Protein AF-A0A814H9D4-F1 (afdb_monomer_lite)

Radius of gyration: 17.46 Å; chains: 1; bounding box: 47×49×52 Å

Secondary structure (DSSP, 8-state):
------PPPPPP--HHHHHHHHHHHHHHHHHTS---------EE--S--SSTTTHHHH--EEEETTT--EEEEEEEETTBSSPP-TTPEEEEPP-SS-BTBEEEEEEEE-SSEEEEE-SSS--SPPSSSSSEEEEEEEETTEEEEE-SS-EEEEEEES-TTSSSPPPHHHHHHHHHHHHS--

Organism: NCBI:txid433720

Sequence (182 aa):
MSNKLLTPKQEPMGAAAIHDMMRAAQKHIKDRQQELNFTAPVTSAQQHVKSANDMWHELYYVKRVVDGKYFTLKTYPNGSPAKPKNGSFIIYEKSSKLPFGHVAVIVDVASSYVRVAEQNYYYDYWHNNYAREIRLKYTNDRYYIDDRFGIYGWMEVQDDNQLKPLDEAMINIISDRNGASG

InterPro domains:
  IPR007921 CHAP domain [PF05257] (75-120)
  IPR007921 CHAP domain [PS50911] (23-146)
  IPR038765 Papain-like cysteine peptidase superfamily [SSF54001] (46-162)
  IPR051705 Glutathionylspermidine Synthetase/Amidase [PTHR30094] (48-160)

pLDDT: mean 72.04, std 21.47, range [28.16, 98.62]

Foldseek 3Di:
DDPDPPDPDQDADDQVQLQVQQQLLLVLVVVVVDDDPFDAFRFRAPPDDPFLQCCVPPPQWTAGPLQRDIFGKDFAFFFGLDDDDQQKKWWFDDDPRRNRTAIWGFNDDDPFWTFTRGPRPDPDDDPDSGDDIFTWDQDPSTIHGDDPGGIRGIMDGPPPVRSDTDDPVVSVVSVVVVVVPD

Structure (mmCIF, N/CA/C/O backbone):
data_AF-A0A814H9D4-F1
#
_entry.id   AF-A0A814H9D4-F1
#
loop_
_atom_site.group_PDB
_atom_site.id
_atom_site.type_symbol
_atom_site.label_atom_id
_atom_site.label_alt_id
_atom_site.label_comp_id
_atom_site.label_asym_id
_atom_site.label_entity_id
_atom_site.label_seq_id
_atom_site.pdbx_PDB_ins_code
_atom_site.Cartn_x
_atom_site.Cartn_y
_atom_site.Cartn_z
_atom_site.occupancy
_atom_site.B_iso_or_equiv
_atom_site.auth_seq_id
_atom_site.auth_comp_id
_atom_site.auth_asym_id
_atom_site.auth_atom_id
_atom_site.pdbx_PDB_model_num
ATOM 1 N N . MET A 1 1 ? -8.412 31.349 -25.364 1.00 35.94 1 MET A N 1
ATOM 2 C CA . MET A 1 1 ? -8.941 31.341 -23.984 1.00 35.94 1 MET A CA 1
ATOM 3 C C . MET A 1 1 ? -8.586 29.994 -23.370 1.00 35.94 1 MET A C 1
ATOM 5 O O . MET A 1 1 ? -9.200 29.002 -23.730 1.00 35.94 1 MET A O 1
ATOM 9 N N . SER A 1 2 ? -7.525 29.926 -22.561 1.00 36.25 2 SER A N 1
ATOM 10 C CA . SER A 1 2 ? -7.103 28.670 -21.923 1.00 36.25 2 SER A CA 1
ATOM 11 C C . SER A 1 2 ? -7.858 28.474 -20.616 1.00 36.25 2 SER A C 1
ATOM 13 O O . SER A 1 2 ? -7.649 29.233 -19.670 1.00 36.25 2 SER A O 1
ATOM 15 N N . ASN A 1 3 ? -8.691 27.436 -20.550 1.00 32.69 3 ASN A N 1
ATOM 16 C CA . ASN A 1 3 ? -9.209 26.924 -19.286 1.00 32.69 3 ASN A CA 1
ATOM 17 C C . ASN A 1 3 ? -8.038 26.350 -18.479 1.00 32.69 3 ASN A C 1
ATOM 19 O O . ASN A 1 3 ? -7.536 25.265 -18.771 1.00 32.69 3 ASN A O 1
ATOM 23 N N . LYS A 1 4 ? -7.589 27.086 -17.458 1.00 37.75 4 LYS A N 1
ATOM 24 C CA . LYS A 1 4 ? -6.793 26.509 -16.372 1.00 37.75 4 LYS A CA 1
ATOM 25 C C . LYS A 1 4 ? -7.702 25.538 -15.620 1.00 37.75 4 LYS A C 1
ATOM 27 O O . LYS A 1 4 ? -8.554 25.970 -14.851 1.00 37.75 4 LYS A O 1
ATOM 32 N N . LEU A 1 5 ? -7.515 24.238 -15.842 1.00 35.12 5 LEU A N 1
ATOM 33 C CA . LEU A 1 5 ? -7.973 23.206 -14.916 1.00 35.12 5 LEU A CA 1
ATOM 34 C C . LEU A 1 5 ? -7.321 23.492 -13.558 1.00 35.12 5 LEU A C 1
ATOM 36 O O . LEU A 1 5 ? -6.126 23.268 -13.367 1.00 35.12 5 LEU A O 1
ATOM 40 N N . LEU A 1 6 ? -8.097 24.064 -12.639 1.00 34.91 6 LEU A N 1
ATOM 41 C CA . LEU A 1 6 ? -7.745 24.136 -11.229 1.00 34.91 6 LEU A CA 1
ATOM 42 C C . LEU A 1 6 ? -7.644 22.692 -10.738 1.00 34.91 6 LEU A C 1
ATOM 44 O O . LEU A 1 6 ? -8.647 21.989 -10.657 1.00 34.91 6 LEU A O 1
ATOM 48 N N . THR A 1 7 ? -6.429 22.228 -10.458 1.00 41.03 7 THR A N 1
ATOM 49 C CA . THR A 1 7 ? -6.233 20.958 -9.758 1.00 41.03 7 THR A CA 1
ATOM 50 C C . THR A 1 7 ? -6.904 21.076 -8.388 1.00 41.03 7 THR A C 1
ATOM 52 O O . THR A 1 7 ? -6.564 22.020 -7.662 1.00 41.03 7 THR A O 1
ATOM 55 N N . PRO A 1 8 ? -7.839 20.182 -8.014 1.00 42.72 8 PRO A N 1
ATOM 56 C CA . PRO A 1 8 ? -8.423 20.198 -6.679 1.00 42.72 8 PRO A CA 1
ATOM 57 C C . PRO A 1 8 ? -7.304 20.130 -5.637 1.00 42.72 8 PRO A C 1
ATOM 59 O O . PRO A 1 8 ? -6.364 19.345 -5.786 1.00 42.72 8 PRO A O 1
ATOM 62 N N . LYS A 1 9 ? -7.368 20.973 -4.601 1.00 45.34 9 LYS A N 1
ATOM 63 C CA . LYS A 1 9 ? -6.473 20.833 -3.448 1.00 45.34 9 LYS A CA 1
ATOM 64 C C . LYS A 1 9 ? -6.772 19.476 -2.811 1.00 45.34 9 LYS A C 1
ATOM 66 O O . LYS A 1 9 ? -7.898 19.252 -2.386 1.00 45.34 9 LYS A O 1
ATOM 71 N N . GLN A 1 10 ? -5.783 18.587 -2.762 1.00 47.25 10 GLN A N 1
ATOM 72 C CA . GLN A 1 10 ? -5.905 17.347 -2.000 1.00 47.25 10 GLN A CA 1
ATOM 73 C C . GLN A 1 10 ? -6.065 17.702 -0.523 1.00 47.25 10 GLN A C 1
ATOM 75 O O . GLN A 1 10 ? -5.166 18.302 0.064 1.00 47.25 10 GLN A O 1
ATOM 80 N N . GLU A 1 11 ? -7.207 17.364 0.065 1.00 55.06 11 GLU A N 1
ATOM 81 C CA . GLU A 1 11 ? -7.415 17.464 1.510 1.00 55.06 11 GLU A CA 1
ATOM 82 C C . GLU A 1 11 ? -6.753 16.282 2.238 1.00 55.06 11 GLU A C 1
ATOM 84 O O . GLU A 1 11 ? -6.551 15.223 1.630 1.00 55.06 11 GLU A O 1
ATOM 89 N N . PRO A 1 12 ? -6.383 16.430 3.526 1.00 55.00 12 PRO A N 1
ATOM 90 C CA . PRO A 1 12 ? -5.931 15.302 4.329 1.00 55.00 12 PRO A CA 1
ATOM 91 C C . PRO A 1 12 ? -6.988 14.193 4.340 1.00 55.00 12 PRO A C 1
ATOM 93 O O . PRO A 1 12 ? -8.192 14.446 4.344 1.00 55.00 12 PRO A O 1
ATOM 96 N N . MET A 1 13 ? -6.530 12.943 4.338 1.00 57.06 13 MET A N 1
ATOM 97 C CA . MET A 1 13 ? -7.422 11.792 4.292 1.00 57.06 13 MET A CA 1
ATOM 98 C C . MET A 1 13 ? -8.280 11.728 5.562 1.00 57.06 13 MET A C 1
ATOM 100 O O . MET A 1 13 ? -7.777 11.467 6.653 1.00 57.06 13 MET A O 1
ATOM 104 N N . GLY A 1 14 ? -9.583 11.976 5.422 1.00 49.34 14 GLY A N 1
ATOM 105 C CA . GLY A 1 14 ? -10.541 11.837 6.516 1.00 49.34 14 GLY A CA 1
ATOM 106 C C . GLY A 1 14 ? -10.812 10.370 6.866 1.00 49.34 14 GLY A C 1
ATOM 107 O O 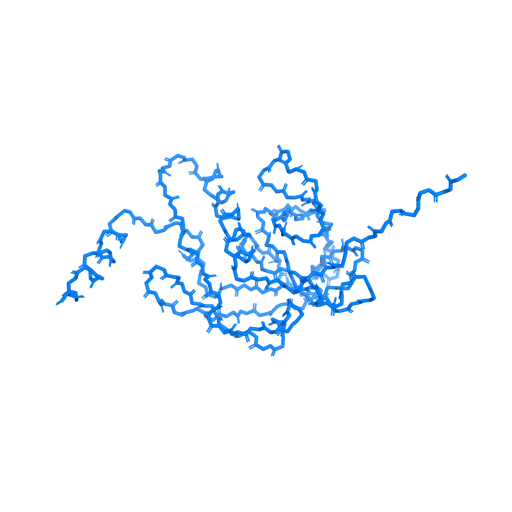. GLY A 1 14 ? -10.658 9.477 6.033 1.00 49.34 14 GLY A O 1
ATOM 108 N N . ALA A 1 15 ? -11.284 10.115 8.089 1.00 43.16 15 ALA A N 1
ATOM 109 C CA . ALA A 1 15 ? -11.594 8.763 8.569 1.00 43.16 15 ALA A CA 1
ATOM 110 C C . ALA A 1 15 ? -12.594 8.005 7.667 1.00 43.16 15 ALA A C 1
ATOM 112 O O . ALA A 1 15 ? -12.463 6.797 7.485 1.00 43.16 15 ALA A O 1
ATOM 113 N N . ALA A 1 16 ? -13.548 8.715 7.055 1.00 46.84 16 ALA A N 1
ATOM 114 C CA . ALA A 1 16 ? -14.500 8.142 6.101 1.00 46.84 16 ALA A CA 1
ATOM 115 C C . ALA A 1 16 ? -13.816 7.615 4.825 1.00 46.84 16 ALA A C 1
ATOM 117 O O . ALA A 1 16 ? -14.127 6.520 4.370 1.00 46.84 16 ALA A O 1
ATOM 118 N N . ALA A 1 17 ? -12.819 8.334 4.298 1.00 49.69 17 ALA A N 1
ATOM 119 C CA . ALA A 1 17 ? -12.087 7.915 3.103 1.00 49.69 17 ALA A CA 1
ATOM 120 C C . ALA A 1 17 ? -11.236 6.660 3.364 1.00 49.69 17 ALA A C 1
ATOM 122 O O . ALA A 1 17 ? -11.216 5.747 2.541 1.00 49.69 17 ALA A O 1
ATOM 123 N N . ILE A 1 18 ? -10.599 6.575 4.539 1.00 51.84 18 ILE A N 1
ATOM 124 C CA . ILE A 1 18 ? -9.882 5.365 4.981 1.00 51.84 18 ILE A CA 1
ATOM 125 C C . ILE A 1 18 ? -10.855 4.185 5.077 1.00 51.84 18 ILE A C 1
ATOM 127 O O . ILE A 1 18 ? -10.561 3.090 4.602 1.00 51.84 18 ILE A O 1
ATOM 131 N N . HIS A 1 19 ? -12.029 4.406 5.670 1.00 51.75 19 HIS A N 1
ATOM 132 C CA . HIS A 1 19 ? -13.064 3.383 5.817 1.00 51.75 19 HIS A CA 1
ATOM 133 C C . HIS A 1 19 ? -13.568 2.858 4.466 1.00 51.75 19 HIS A C 1
ATOM 135 O O . HIS A 1 19 ? -13.670 1.643 4.287 1.00 51.75 19 HIS A O 1
ATOM 141 N N . ASP A 1 20 ? -13.811 3.738 3.497 1.00 54.22 20 ASP A N 1
ATOM 142 C CA . ASP A 1 20 ? -14.257 3.353 2.153 1.00 54.22 20 ASP A CA 1
ATOM 143 C C . ASP A 1 20 ? -13.169 2.608 1.369 1.00 54.22 20 ASP A C 1
ATOM 145 O O . ASP A 1 20 ? -13.456 1.603 0.713 1.00 54.22 20 ASP A O 1
ATOM 149 N N . MET A 1 21 ? -11.904 3.030 1.489 1.00 59.72 21 MET A N 1
ATOM 150 C CA . MET A 1 21 ? -10.761 2.315 0.907 1.00 59.72 21 MET A CA 1
ATOM 151 C C . MET A 1 21 ? -10.650 0.889 1.451 1.00 59.72 21 MET A C 1
ATOM 153 O O . MET A 1 21 ? -10.460 -0.060 0.687 1.00 59.72 21 MET A O 1
ATOM 157 N N . MET A 1 22 ? -10.816 0.727 2.764 1.00 59.19 22 MET A N 1
ATOM 158 C CA . MET A 1 22 ? -10.799 -0.586 3.403 1.00 59.19 22 MET A CA 1
ATOM 159 C C . MET A 1 22 ? -11.981 -1.444 2.945 1.00 59.19 22 MET A C 1
ATOM 161 O O . MET A 1 22 ? -11.786 -2.614 2.623 1.00 59.19 22 MET A O 1
ATOM 165 N N . ARG A 1 23 ? -13.189 -0.873 2.832 1.00 55.34 23 ARG A N 1
ATOM 166 C CA . ARG A 1 23 ? -14.359 -1.589 2.292 1.00 55.34 23 ARG A CA 1
ATOM 167 C C . ARG A 1 23 ? -14.141 -2.053 0.855 1.00 55.34 23 ARG A C 1
ATOM 169 O O . ARG A 1 23 ? -14.480 -3.190 0.529 1.00 55.34 23 ARG A O 1
ATOM 176 N N . ALA A 1 24 ? -13.568 -1.206 0.003 1.00 53.28 24 ALA A N 1
ATOM 177 C CA . ALA A 1 24 ? -13.277 -1.558 -1.383 1.00 53.28 24 ALA A CA 1
ATOM 178 C C . ALA A 1 24 ? -12.238 -2.689 -1.475 1.00 53.28 24 ALA A C 1
ATOM 180 O O . ALA A 1 24 ? -12.445 -3.659 -2.208 1.00 53.28 24 ALA A O 1
ATOM 181 N N . ALA A 1 25 ? -11.171 -2.614 -0.672 1.00 53.59 25 ALA A N 1
ATOM 182 C CA . ALA A 1 25 ? -10.160 -3.665 -0.596 1.00 53.59 25 ALA A CA 1
ATOM 183 C C . ALA A 1 25 ? -10.747 -5.003 -0.122 1.00 53.59 25 ALA A C 1
ATOM 185 O O . ALA A 1 25 ? -10.465 -6.057 -0.690 1.00 53.59 25 ALA A O 1
ATOM 186 N N . GLN A 1 26 ? -11.636 -4.962 0.866 1.00 50.34 26 GLN A N 1
ATOM 187 C CA . GLN A 1 26 ? -12.324 -6.142 1.380 1.00 50.34 26 GLN A CA 1
ATOM 188 C C . GLN A 1 26 ? -13.311 -6.749 0.388 1.00 50.34 26 GLN A C 1
ATOM 190 O O . GLN A 1 26 ? -13.370 -7.973 0.266 1.00 50.34 26 GLN A O 1
ATOM 195 N N . LYS A 1 27 ? -14.066 -5.916 -0.340 1.00 52.53 27 LYS A N 1
ATOM 196 C CA . LYS A 1 27 ? -14.956 -6.390 -1.404 1.00 52.53 27 LYS A CA 1
ATOM 197 C C . LYS A 1 27 ? -14.161 -7.145 -2.473 1.00 52.53 27 LYS A C 1
ATOM 199 O O . LYS A 1 27 ? -14.575 -8.224 -2.877 1.00 52.53 27 LYS A O 1
ATOM 204 N N . HIS A 1 28 ? -12.998 -6.632 -2.877 1.00 49.12 28 HIS A N 1
ATOM 205 C CA . HIS A 1 28 ? -12.125 -7.313 -3.837 1.00 49.12 28 HIS A CA 1
ATOM 206 C C . HIS A 1 28 ? -11.628 -8.672 -3.316 1.00 49.12 28 HIS A C 1
ATOM 208 O O . HIS A 1 28 ? -11.687 -9.670 -4.034 1.00 49.12 28 HIS A O 1
ATOM 214 N N . ILE A 1 29 ? -11.163 -8.722 -2.061 1.00 47.84 29 ILE A N 1
ATOM 215 C CA . ILE A 1 29 ? -10.700 -9.963 -1.413 1.00 47.84 29 ILE A CA 1
ATOM 216 C C . ILE A 1 29 ? -11.828 -11.008 -1.366 1.00 47.84 29 ILE A C 1
ATOM 218 O O . ILE A 1 29 ? -11.587 -12.182 -1.643 1.00 47.84 29 ILE A O 1
ATOM 222 N N . LYS A 1 30 ? -13.060 -10.571 -1.083 1.00 47.75 30 LYS A N 1
ATOM 223 C CA . LYS A 1 30 ? -14.273 -11.399 -1.063 1.00 47.75 30 LYS A CA 1
ATOM 224 C C . LYS A 1 30 ? -14.651 -11.935 -2.448 1.00 47.75 30 LYS A C 1
ATOM 226 O O . LYS A 1 30 ? -14.913 -13.127 -2.582 1.00 47.75 30 LYS A O 1
ATOM 231 N N . ASP A 1 31 ? -14.639 -11.084 -3.475 1.00 44.47 31 ASP A N 1
ATOM 232 C CA . ASP A 1 31 ? -15.007 -11.461 -4.849 1.00 44.47 31 ASP A CA 1
ATOM 233 C C . ASP A 1 31 ? -14.047 -12.533 -5.426 1.00 44.47 31 ASP A C 1
ATOM 235 O O . ASP A 1 31 ? -14.450 -13.359 -6.242 1.00 44.4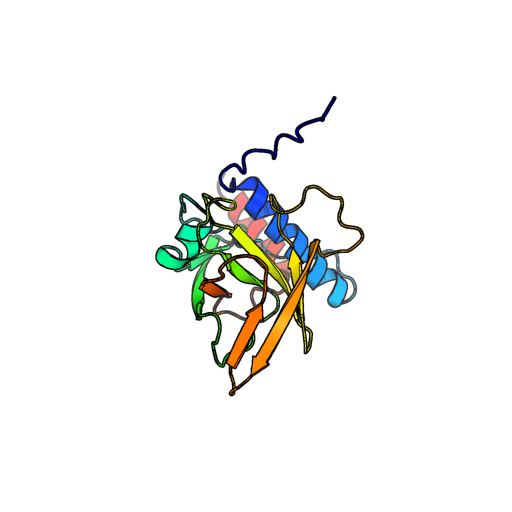7 31 ASP A O 1
ATOM 239 N N . ARG A 1 32 ? -12.791 -12.585 -4.953 1.00 43.44 32 ARG A N 1
ATOM 240 C CA . ARG A 1 32 ? -11.796 -13.627 -5.290 1.00 43.44 32 ARG A CA 1
ATOM 241 C C . ARG A 1 32 ? -11.979 -14.960 -4.545 1.00 43.44 32 ARG A C 1
ATOM 243 O O . ARG A 1 32 ? -11.319 -15.923 -4.930 1.00 43.44 32 ARG A O 1
ATOM 250 N N . GLN A 1 33 ? -12.827 -15.038 -3.511 1.00 33.03 33 GLN A N 1
ATOM 251 C CA . GLN A 1 33 ? -13.006 -16.234 -2.665 1.00 33.03 33 GLN A CA 1
ATOM 252 C C . GLN A 1 33 ? -14.310 -17.027 -2.891 1.00 33.03 33 GLN A C 1
ATOM 254 O O . GLN A 1 33 ? -14.483 -18.048 -2.243 1.00 33.03 33 GLN A O 1
ATOM 259 N N . GLN A 1 34 ? -15.154 -16.643 -3.855 1.00 32.12 34 GLN A N 1
ATOM 260 C CA . GLN A 1 34 ? -16.402 -17.335 -4.232 1.00 32.12 34 GLN A CA 1
ATOM 261 C C . GLN A 1 34 ? -17.467 -17.377 -3.103 1.00 32.12 34 GLN A C 1
ATOM 263 O O . GLN A 1 34 ? -17.407 -18.167 -2.172 1.00 32.12 34 GLN A O 1
ATOM 268 N N . GLU A 1 35 ? -18.444 -16.469 -3.229 1.00 35.41 35 GLU A N 1
ATOM 269 C CA . GLU A 1 35 ? -19.788 -16.436 -2.614 1.00 35.41 35 GLU A CA 1
ATOM 270 C C . GLU A 1 35 ? -19.965 -16.844 -1.142 1.00 35.41 35 GLU A C 1
ATOM 272 O O . GLU A 1 35 ? -20.308 -17.980 -0.866 1.00 35.41 35 GLU A O 1
ATOM 277 N N . LEU A 1 36 ? -19.945 -15.873 -0.219 1.00 28.16 36 LEU A N 1
ATOM 278 C CA . LEU A 1 36 ? -20.840 -15.824 0.954 1.00 28.16 36 LEU A CA 1
ATOM 279 C C . LEU A 1 36 ? -20.984 -14.357 1.399 1.00 28.16 36 LEU A C 1
ATOM 281 O O . LEU A 1 36 ? -20.059 -13.566 1.227 1.00 28.16 36 LEU A O 1
ATOM 285 N N . ASN A 1 37 ? -22.134 -13.959 1.949 1.00 31.86 37 ASN A N 1
ATOM 286 C CA . ASN A 1 37 ? -22.514 -12.582 2.312 1.00 31.86 37 ASN A CA 1
ATOM 287 C C . ASN A 1 37 ? -21.716 -11.968 3.491 1.00 31.86 37 ASN A C 1
ATOM 289 O O . ASN A 1 37 ? -22.276 -11.384 4.405 1.00 31.86 37 ASN A O 1
ATOM 293 N N . PHE A 1 38 ? -20.385 -12.006 3.443 1.00 31.45 38 PHE A N 1
ATOM 294 C CA . PHE A 1 38 ? -19.533 -11.546 4.536 1.00 31.45 38 PHE A CA 1
ATOM 295 C C . PHE A 1 38 ? -18.944 -10.152 4.330 1.00 31.45 38 PHE A C 1
ATOM 297 O O . PHE A 1 38 ? -18.351 -9.853 3.293 1.00 31.45 38 PHE A O 1
ATOM 304 N N . THR A 1 39 ? -19.115 -9.287 5.327 1.00 32.69 39 THR A N 1
ATOM 305 C CA . THR A 1 39 ? -18.341 -8.054 5.519 1.00 32.69 39 THR A CA 1
ATOM 306 C C . THR A 1 39 ? -17.082 -8.406 6.290 1.00 32.69 39 THR A C 1
ATOM 308 O O . THR A 1 39 ? -17.156 -8.813 7.448 1.00 32.69 39 THR A O 1
ATOM 311 N N . ALA A 1 40 ? -15.918 -8.258 5.659 1.00 36.62 40 ALA A N 1
ATOM 312 C CA . ALA A 1 40 ? -14.674 -8.403 6.387 1.00 36.62 40 ALA A CA 1
ATOM 313 C C . ALA A 1 40 ? -14.501 -7.272 7.404 1.00 36.62 40 ALA A C 1
ATOM 315 O O . ALA A 1 40 ? -14.979 -6.154 7.199 1.00 36.62 40 ALA A O 1
ATOM 316 N N . PRO A 1 41 ? -13.853 -7.546 8.537 1.00 40.00 41 PRO A N 1
ATOM 317 C CA . PRO A 1 41 ? -13.763 -6.582 9.609 1.00 40.00 41 PRO A CA 1
ATOM 318 C C . PRO A 1 41 ? -12.749 -5.500 9.234 1.00 40.00 41 PRO A C 1
ATOM 320 O O . PRO A 1 41 ? -11.549 -5.742 9.144 1.00 40.00 41 PRO A O 1
ATOM 323 N N . VAL A 1 42 ? -13.237 -4.293 8.951 1.00 43.06 42 VAL A N 1
ATOM 324 C CA . VAL A 1 42 ? -12.382 -3.140 8.638 1.00 43.06 42 VAL A CA 1
ATOM 325 C C . VAL A 1 42 ? -11.493 -2.836 9.844 1.00 43.06 42 VAL A C 1
ATOM 327 O O . VAL A 1 42 ? -11.978 -2.603 10.954 1.00 43.06 42 VAL A O 1
ATOM 330 N N . THR A 1 43 ? -10.180 -2.849 9.636 1.00 44.03 43 THR A N 1
ATOM 331 C CA . THR A 1 43 ? -9.195 -2.305 10.569 1.00 44.03 43 THR A CA 1
ATOM 332 C C . THR A 1 43 ? -9.159 -0.792 10.412 1.00 44.03 43 THR A C 1
ATOM 334 O O . THR A 1 43 ? -8.519 -0.262 9.512 1.00 44.03 43 THR A O 1
ATOM 337 N N . SER A 1 44 ? -9.867 -0.069 11.280 1.00 42.53 44 SER A N 1
ATOM 338 C CA . SER A 1 44 ? -9.664 1.370 11.429 1.00 42.53 44 SER A CA 1
ATOM 339 C C . SER A 1 44 ? -8.399 1.599 12.256 1.00 42.53 44 SER A C 1
ATOM 341 O O . SER A 1 44 ? -8.338 1.228 13.429 1.00 42.53 44 SER A O 1
ATOM 343 N N . ALA A 1 45 ? -7.376 2.235 11.703 1.00 46.12 45 ALA A N 1
ATOM 344 C CA . ALA A 1 45 ? -6.283 2.738 12.526 1.00 46.12 45 ALA A CA 1
ATOM 345 C C . ALA A 1 45 ? -6.850 3.723 13.574 1.00 46.12 45 ALA A C 1
ATOM 347 O O . ALA A 1 45 ? -7.177 4.855 13.243 1.00 46.12 45 ALA A O 1
ATOM 348 N N . GLN A 1 46 ? -7.000 3.302 14.836 1.00 44.25 46 GLN A N 1
ATOM 349 C CA . GLN A 1 46 ? -7.345 4.192 15.958 1.00 44.25 46 GLN A CA 1
ATOM 350 C C . GLN A 1 46 ? -6.080 4.795 16.588 1.00 44.25 46 GLN A C 1
ATOM 352 O O . GLN A 1 46 ? -5.984 4.952 17.800 1.00 44.25 46 GLN A O 1
ATOM 357 N N . GLN A 1 47 ? -5.110 5.138 15.743 1.00 48.72 47 GLN A N 1
ATOM 358 C CA . GLN A 1 47 ? -4.071 6.105 16.056 1.00 48.72 47 GLN A CA 1
ATOM 359 C C . GLN A 1 47 ? -4.275 7.258 15.073 1.00 48.72 47 GLN A C 1
ATOM 361 O O . GLN A 1 47 ? -4.220 7.064 13.859 1.00 48.72 47 GLN A O 1
ATOM 366 N N . HIS A 1 48 ? -4.610 8.437 15.595 1.00 56.84 48 HIS A N 1
ATOM 367 C CA . HIS A 1 48 ? -4.865 9.615 14.771 1.00 56.84 48 HIS A CA 1
ATOM 368 C C . HIS A 1 48 ? -3.552 10.068 14.126 1.00 56.84 48 HIS A C 1
ATOM 370 O O . HIS A 1 48 ? -2.727 10.699 14.781 1.00 56.84 48 HIS A O 1
ATOM 376 N N . VAL A 1 49 ? -3.366 9.752 12.847 1.00 63.75 49 VAL A N 1
ATOM 377 C CA . VAL A 1 49 ? -2.276 10.292 12.026 1.00 63.75 49 VAL A CA 1
ATOM 378 C C . VAL A 1 49 ? -2.746 11.572 11.338 1.00 63.75 49 VAL A C 1
ATOM 380 O O . VAL A 1 49 ? -3.891 11.666 10.894 1.00 63.75 49 VAL A O 1
ATOM 383 N N . LYS A 1 50 ? -1.880 12.587 11.270 1.00 70.38 50 LYS A N 1
ATOM 384 C CA . LYS A 1 50 ? -2.235 13.907 10.712 1.00 70.38 50 LYS A CA 1
ATOM 385 C C . LYS A 1 50 ? -2.233 13.923 9.184 1.00 70.38 50 LYS A C 1
ATOM 387 O O . LYS A 1 50 ? -2.892 14.763 8.575 1.00 70.38 50 LYS A O 1
ATOM 392 N N . SER A 1 51 ? -1.484 13.017 8.562 1.00 73.81 51 SER A N 1
ATOM 393 C CA . SER A 1 51 ? -1.412 12.853 7.112 1.00 73.81 51 SER A CA 1
ATOM 394 C C . SER A 1 51 ? -1.089 11.405 6.735 1.00 73.81 51 SER A C 1
ATOM 396 O O . SER A 1 51 ? -0.610 10.636 7.568 1.00 73.81 51 SER A O 1
ATOM 398 N N . ALA A 1 52 ? -1.330 11.029 5.475 1.00 76.62 52 ALA A N 1
ATOM 399 C CA . ALA A 1 52 ? -1.033 9.682 4.983 1.00 76.62 52 ALA A CA 1
ATOM 400 C C . ALA A 1 52 ? 0.468 9.357 5.080 1.00 76.62 52 ALA A C 1
ATOM 402 O O . ALA A 1 52 ? 0.846 8.255 5.460 1.00 76.62 52 ALA A O 1
ATOM 403 N N . ASN A 1 53 ? 1.322 10.349 4.826 1.00 85.94 53 ASN A N 1
ATOM 404 C CA . ASN A 1 53 ? 2.766 10.256 5.034 1.00 85.94 53 ASN A CA 1
ATOM 405 C C . ASN A 1 53 ? 3.138 9.852 6.469 1.00 85.94 53 ASN A C 1
ATOM 407 O O . ASN A 1 53 ? 4.047 9.052 6.674 1.00 85.94 53 ASN A O 1
ATOM 411 N N . ASP A 1 54 ? 2.452 10.413 7.468 1.00 80.81 54 ASP A N 1
ATOM 412 C CA . ASP A 1 54 ? 2.806 10.211 8.878 1.00 80.81 54 ASP A CA 1
ATOM 413 C C . ASP A 1 54 ? 2.517 8.771 9.329 1.00 80.81 54 ASP A C 1
ATOM 415 O O . ASP A 1 54 ? 3.131 8.301 10.284 1.00 80.81 54 ASP A O 1
ATOM 419 N N . MET A 1 55 ? 1.694 8.018 8.580 1.00 85.56 55 MET A N 1
ATOM 420 C CA . MET A 1 55 ? 1.550 6.572 8.779 1.00 85.56 55 MET A CA 1
ATOM 421 C C . MET A 1 55 ? 2.911 5.873 8.775 1.00 85.56 55 MET A C 1
ATOM 423 O O . MET A 1 55 ? 3.142 5.033 9.636 1.00 85.56 55 MET A O 1
ATOM 427 N N . TRP A 1 56 ? 3.827 6.250 7.869 1.00 90.19 56 TRP A N 1
ATOM 428 C CA . TRP A 1 56 ? 5.164 5.647 7.771 1.00 90.19 56 TRP A CA 1
ATOM 429 C C . TRP A 1 56 ? 5.984 5.747 9.055 1.00 90.19 56 TRP A C 1
ATOM 431 O O . TRP A 1 56 ? 6.722 4.824 9.398 1.00 90.19 56 TRP A O 1
ATOM 441 N N . HIS A 1 57 ? 5.854 6.868 9.757 1.00 86.94 57 HIS A N 1
ATOM 442 C CA . HIS A 1 57 ? 6.705 7.198 10.892 1.00 86.94 57 HIS A CA 1
ATOM 443 C C . HIS A 1 57 ? 6.045 6.914 12.238 1.00 86.94 57 HIS A C 1
ATOM 445 O O . HIS A 1 57 ? 6.754 6.659 13.207 1.00 86.94 57 HIS A O 1
ATOM 451 N N . GLU A 1 58 ? 4.715 6.973 12.300 1.00 84.38 58 GLU A N 1
ATOM 452 C CA . GLU A 1 58 ? 3.981 7.024 13.564 1.00 84.38 58 GLU A CA 1
ATOM 453 C C . GLU A 1 58 ? 3.050 5.825 13.770 1.00 84.38 58 GLU A C 1
ATOM 455 O O . GLU A 1 58 ? 2.699 5.536 14.914 1.00 84.38 58 GLU A O 1
ATOM 460 N N . LEU A 1 59 ? 2.632 5.123 12.709 1.00 81.19 59 LEU A N 1
ATOM 461 C CA . LEU A 1 59 ? 1.624 4.070 12.819 1.00 81.19 59 LEU A CA 1
ATOM 462 C C . LEU A 1 59 ? 2.264 2.694 13.038 1.00 81.19 59 LEU A C 1
ATOM 464 O O . LEU A 1 59 ? 2.848 2.107 12.131 1.00 81.19 59 LEU A O 1
ATOM 468 N N . TYR A 1 60 ? 2.083 2.148 14.240 1.00 82.38 60 TYR A N 1
ATOM 469 C CA . TYR A 1 60 ? 2.642 0.842 14.621 1.00 82.38 60 TYR A CA 1
ATOM 470 C C . TYR A 1 60 ? 1.593 -0.259 14.756 1.00 82.38 60 TYR A C 1
ATOM 472 O O . TYR A 1 60 ? 1.930 -1.442 14.756 1.00 82.38 60 TYR A O 1
ATOM 480 N N . TYR A 1 61 ? 0.319 0.109 14.879 1.00 77.81 61 TYR A N 1
ATOM 481 C CA . TYR A 1 61 ? -0.780 -0.836 14.993 1.00 77.81 61 TYR A CA 1
ATOM 482 C C . TYR A 1 61 ? -2.051 -0.304 14.337 1.00 77.81 61 TYR A C 1
ATOM 484 O O . TYR A 1 61 ? -2.252 0.899 14.183 1.00 77.81 61 TYR A O 1
ATOM 492 N N . VAL A 1 62 ? -2.955 -1.218 14.005 1.00 74.19 62 VAL A N 1
ATOM 493 C CA . VAL A 1 62 ? -4.328 -0.915 13.595 1.00 74.19 62 VAL A CA 1
ATOM 494 C C . VAL A 1 62 ? -5.302 -1.572 14.555 1.00 74.19 62 VAL A C 1
ATOM 496 O O . VAL A 1 62 ? -5.018 -2.634 15.107 1.00 74.19 62 VAL A O 1
ATOM 499 N N . LYS A 1 63 ? -6.462 -0.948 14.756 1.00 71.31 63 LYS A N 1
ATOM 500 C CA . LYS A 1 63 ? -7.529 -1.520 15.569 1.00 71.31 63 LYS A CA 1
ATOM 501 C C . LYS A 1 63 ? -8.655 -1.974 14.667 1.00 71.31 63 LYS A C 1
ATOM 503 O O . LYS A 1 63 ? -9.098 -1.274 13.764 1.00 71.31 63 LYS A O 1
ATOM 508 N N . ARG A 1 64 ? -9.157 -3.163 14.901 1.00 72.81 64 ARG A N 1
ATOM 509 C CA . ARG A 1 64 ? -10.298 -3.664 14.166 1.00 72.81 64 ARG A CA 1
ATOM 510 C C . ARG A 1 64 ? -11.583 -3.117 14.751 1.00 72.81 64 ARG A C 1
ATOM 512 O O . ARG A 1 64 ? -11.787 -3.198 15.955 1.00 72.81 64 ARG A O 1
ATOM 519 N N . VAL A 1 65 ? -12.421 -2.511 13.908 1.00 63.28 65 VAL A N 1
ATOM 520 C CA . VAL A 1 65 ? -13.608 -1.769 14.373 1.00 63.28 65 VAL A CA 1
ATOM 521 C C . VAL A 1 65 ? -14.573 -2.688 15.109 1.00 63.28 65 VAL A C 1
ATOM 523 O O . VAL A 1 65 ? -15.110 -2.317 16.143 1.00 63.28 65 VAL A O 1
ATOM 526 N N . VAL A 1 66 ? -14.782 -3.886 14.566 1.00 61.09 66 VAL A N 1
ATOM 527 C CA . VAL A 1 66 ? -15.850 -4.786 15.008 1.00 61.09 66 VAL A CA 1
ATOM 528 C C . VAL A 1 66 ? -15.636 -5.336 16.417 1.00 61.09 66 VAL A C 1
ATOM 530 O O . VAL A 1 66 ? -16.592 -5.413 17.170 1.00 61.09 66 VAL A O 1
ATOM 533 N N . ASP A 1 67 ? -14.408 -5.687 16.800 1.00 65.69 67 ASP A N 1
ATOM 534 C CA . ASP A 1 67 ? -14.107 -6.321 18.094 1.00 65.69 67 ASP A CA 1
ATOM 535 C C . ASP A 1 67 ? -13.090 -5.539 18.931 1.00 65.69 67 ASP A C 1
ATOM 537 O O . ASP A 1 67 ? -12.705 -5.959 20.019 1.00 65.69 67 ASP A O 1
ATOM 541 N N . GLY A 1 68 ? -12.610 -4.413 18.410 1.00 67.81 68 GLY A N 1
ATOM 542 C CA . GLY A 1 68 ? -11.612 -3.580 19.056 1.00 67.81 68 GLY A CA 1
ATOM 543 C C . GLY A 1 68 ? -10.226 -4.212 19.181 1.00 67.81 68 GLY A C 1
ATOM 544 O O . GLY A 1 68 ? -9.383 -3.635 19.871 1.00 67.81 68 GLY A O 1
ATOM 545 N N . LYS A 1 69 ? -9.959 -5.355 18.533 1.00 73.44 69 LYS A N 1
ATOM 546 C CA . LYS A 1 69 ? -8.661 -6.032 18.621 1.00 73.44 69 LYS A CA 1
ATOM 547 C C . LYS A 1 69 ? -7.579 -5.228 17.901 1.00 73.44 69 LYS A C 1
ATOM 549 O O . LYS A 1 69 ? -7.795 -4.709 16.806 1.00 73.44 69 LYS A O 1
ATOM 554 N N . TYR A 1 70 ? -6.405 -5.149 18.518 1.00 77.06 70 TYR A N 1
ATOM 555 C CA . TYR A 1 70 ? -5.237 -4.465 17.974 1.00 77.06 70 TYR A CA 1
ATOM 556 C C . TYR A 1 70 ? -4.330 -5.436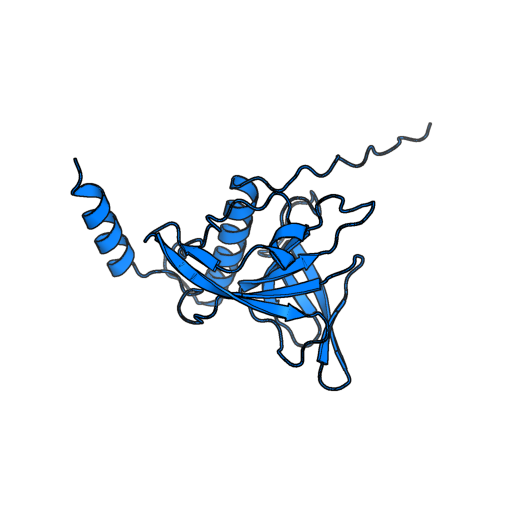 17.223 1.00 77.06 70 TYR A C 1
ATOM 558 O O . TYR A 1 70 ? -4.136 -6.575 17.652 1.00 77.06 70 TYR A O 1
ATOM 566 N N . PHE A 1 71 ? -3.746 -4.960 16.128 1.00 80.69 71 PHE A N 1
ATOM 567 C CA . PHE A 1 71 ? -2.801 -5.712 15.316 1.00 80.69 71 PHE A CA 1
ATOM 568 C C . PHE A 1 71 ? -1.582 -4.868 14.993 1.00 80.69 71 PHE A C 1
ATOM 570 O O . PHE A 1 71 ? -1.720 -3.743 14.518 1.00 80.69 71 PHE A O 1
ATOM 577 N N . THR A 1 72 ? -0.400 -5.432 15.212 1.00 86.31 72 THR A N 1
ATOM 578 C CA . THR A 1 72 ? 0.871 -4.791 14.878 1.00 86.31 72 THR A CA 1
ATOM 579 C C . THR A 1 72 ? 1.042 -4.684 13.366 1.00 86.31 72 THR A C 1
ATOM 581 O O . THR A 1 72 ? 0.702 -5.608 12.621 1.00 86.31 72 THR A O 1
ATOM 584 N N . LEU A 1 73 ? 1.602 -3.565 12.918 1.00 84.88 73 LEU A N 1
ATOM 585 C CA . LEU A 1 73 ? 2.042 -3.361 11.548 1.00 84.88 73 LEU A CA 1
ATOM 586 C C . LEU A 1 73 ? 3.541 -3.631 11.431 1.00 84.88 73 LEU A C 1
ATOM 588 O O . LEU A 1 73 ? 4.339 -3.164 12.242 1.00 84.88 73 LEU A O 1
ATOM 592 N N . LYS A 1 74 ? 3.928 -4.338 10.373 1.00 93.62 74 LYS A N 1
ATOM 593 C CA . LYS A 1 74 ? 5.318 -4.443 9.935 1.00 93.62 74 LYS A CA 1
ATOM 594 C C . LYS A 1 74 ? 5.525 -3.598 8.695 1.00 93.62 74 LYS A C 1
ATOM 596 O O . LYS A 1 74 ? 4.761 -3.707 7.740 1.00 93.62 74 LYS A O 1
ATOM 601 N N . THR A 1 75 ? 6.577 -2.795 8.704 1.00 95.44 75 THR A N 1
ATOM 602 C CA . THR A 1 75 ? 6.961 -1.948 7.578 1.00 95.44 75 THR A CA 1
ATOM 603 C C . THR A 1 75 ? 8.041 -2.625 6.736 1.00 95.44 75 THR A C 1
ATOM 605 O O . THR A 1 75 ? 8.924 -3.321 7.246 1.00 95.44 75 THR A O 1
ATOM 608 N N . TYR A 1 76 ? 7.963 -2.428 5.425 1.00 98.06 76 TYR A N 1
ATOM 609 C CA . TYR A 1 76 ? 8.921 -2.924 4.448 1.00 98.06 76 TYR A CA 1
ATOM 610 C C . TYR A 1 76 ? 9.297 -1.775 3.517 1.00 98.06 76 TYR A C 1
ATOM 612 O O . TYR A 1 76 ? 8.422 -1.285 2.801 1.00 98.06 76 TYR A O 1
ATOM 620 N N . PRO A 1 77 ? 10.560 -1.315 3.515 1.00 98.44 77 PRO A N 1
ATOM 621 C CA . PRO A 1 77 ? 10.974 -0.227 2.639 1.00 98.44 77 PRO A CA 1
ATOM 622 C C . PRO A 1 77 ? 10.860 -0.640 1.170 1.00 98.44 77 PRO A C 1
ATOM 624 O O . PRO A 1 77 ? 10.987 -1.820 0.832 1.00 98.44 77 PRO A O 1
ATOM 627 N N . ASN A 1 78 ? 10.666 0.329 0.282 1.00 98.50 78 ASN A N 1
ATOM 628 C CA . ASN A 1 78 ? 10.709 0.083 -1.152 1.00 98.50 78 ASN A CA 1
ATOM 629 C C . ASN A 1 78 ? 12.103 -0.453 -1.534 1.00 98.50 78 ASN A C 1
ATOM 631 O O . ASN A 1 78 ? 13.122 0.134 -1.169 1.00 98.50 78 ASN A O 1
ATOM 635 N N . GLY A 1 79 ? 12.168 -1.602 -2.208 1.00 98.25 79 GLY A N 1
ATOM 636 C CA . GLY A 1 79 ? 13.405 -2.379 -2.353 1.00 98.25 79 GLY A CA 1
ATOM 637 C C . GLY A 1 79 ? 13.631 -3.426 -1.253 1.00 98.25 79 GLY A C 1
ATOM 638 O O . GLY A 1 79 ? 14.758 -3.894 -1.068 1.00 98.25 79 GLY A O 1
ATOM 639 N N . SER A 1 80 ? 12.597 -3.794 -0.499 1.00 98.31 80 SER A N 1
ATOM 640 C CA . SER A 1 80 ? 12.620 -4.919 0.444 1.00 98.31 80 SER A CA 1
ATOM 641 C C . SER A 1 80 ? 12.742 -6.267 -0.290 1.00 98.31 80 SER A C 1
ATOM 643 O O . SER A 1 80 ? 12.194 -6.414 -1.385 1.00 98.31 80 SER A O 1
ATOM 645 N N . PRO A 1 81 ? 13.416 -7.281 0.293 1.00 97.81 81 PRO A N 1
ATOM 646 C CA . PRO A 1 81 ? 13.403 -8.646 -0.244 1.00 97.81 81 PRO A CA 1
ATOM 647 C C . PRO A 1 81 ? 12.041 -9.337 -0.079 1.00 97.81 81 PRO A C 1
ATOM 649 O O . PRO A 1 81 ? 11.744 -10.309 -0.771 1.00 97.81 81 PRO A O 1
ATOM 652 N N . ALA A 1 82 ? 11.194 -8.852 0.833 1.00 96.94 82 ALA A N 1
ATOM 653 C CA . ALA A 1 82 ? 9.827 -9.341 0.951 1.00 96.94 82 ALA A CA 1
ATOM 654 C C . ALA A 1 82 ? 9.002 -8.856 -0.246 1.00 96.94 82 ALA A C 1
ATOM 656 O O . ALA A 1 82 ? 9.117 -7.701 -0.644 1.00 96.94 82 ALA A O 1
ATOM 657 N N . LYS A 1 83 ? 8.152 -9.716 -0.807 1.00 97.12 83 LYS A N 1
ATOM 658 C CA . LYS A 1 83 ? 7.152 -9.299 -1.795 1.00 97.12 83 LYS A CA 1
ATOM 659 C C . LYS A 1 83 ? 5.949 -8.696 -1.058 1.00 97.12 83 LYS A C 1
ATOM 661 O O . LYS A 1 83 ? 5.532 -9.308 -0.074 1.00 97.12 83 LYS A O 1
ATOM 666 N N . PRO A 1 84 ? 5.367 -7.570 -1.512 1.00 96.00 84 PRO A N 1
ATOM 667 C CA . PRO A 1 84 ? 4.107 -7.091 -0.952 1.00 96.00 84 PRO A CA 1
ATOM 668 C C . PRO A 1 84 ? 2.986 -8.118 -1.144 1.00 96.00 84 PRO A C 1
ATOM 670 O O . PRO A 1 84 ? 3.007 -8.913 -2.092 1.00 96.00 84 PRO A O 1
ATOM 673 N N . LYS A 1 85 ? 1.990 -8.073 -0.261 1.00 90.69 85 LYS A N 1
ATOM 674 C CA . LYS A 1 85 ? 0.833 -8.974 -0.261 1.00 90.69 85 LYS A CA 1
ATOM 675 C C . LYS A 1 85 ? -0.466 -8.212 -0.541 1.00 90.69 85 LYS A C 1
ATOM 677 O O . LYS A 1 85 ? -0.535 -6.986 -0.468 1.00 90.69 85 LYS A O 1
ATOM 682 N N . ASN A 1 86 ? -1.536 -8.953 -0.825 1.00 86.88 86 ASN A N 1
ATOM 683 C CA . ASN A 1 86 ? -2.883 -8.383 -0.782 1.00 86.88 86 ASN A CA 1
ATOM 684 C C . ASN A 1 86 ? -3.163 -7.856 0.633 1.00 86.88 86 ASN A C 1
ATOM 686 O O . ASN A 1 86 ? -2.801 -8.495 1.619 1.00 86.88 86 ASN A O 1
ATOM 690 N N . GLY A 1 87 ? -3.798 -6.693 0.727 1.00 81.31 87 GLY A N 1
ATOM 691 C CA . GLY A 1 87 ? -4.058 -5.981 1.974 1.00 81.31 87 GLY A CA 1
ATOM 692 C C . GLY A 1 87 ? -2.905 -5.100 2.468 1.00 81.31 87 GLY A C 1
ATOM 693 O O . GLY A 1 87 ? -3.103 -4.373 3.438 1.00 81.31 87 GLY A O 1
ATOM 694 N N . SER A 1 88 ? -1.725 -5.119 1.833 1.00 89.06 88 SER A N 1
ATOM 695 C CA . SER A 1 88 ? -0.636 -4.209 2.208 1.00 89.06 88 SER A CA 1
ATOM 696 C C . SER A 1 88 ? -1.004 -2.745 1.932 1.00 89.06 88 SER A C 1
ATOM 698 O O . SER A 1 88 ? -1.602 -2.427 0.900 1.00 89.06 88 SER A O 1
ATOM 700 N N . PHE A 1 89 ? -0.581 -1.844 2.818 1.00 90.62 89 PHE A N 1
ATOM 701 C CA . PHE A 1 89 ? -0.706 -0.394 2.642 1.00 90.62 89 PHE A CA 1
ATOM 702 C C . PHE A 1 89 ? 0.546 0.159 1.975 1.00 90.62 89 PHE A C 1
ATOM 704 O O . PHE A 1 89 ? 1.612 0.101 2.576 1.00 90.62 89 PHE A O 1
ATOM 711 N N . ILE A 1 90 ? 0.439 0.715 0.772 1.00 95.75 90 ILE A N 1
ATOM 712 C CA . ILE A 1 90 ? 1.526 1.470 0.132 1.00 95.75 90 ILE A CA 1
ATOM 713 C C . ILE A 1 90 ? 1.508 2.884 0.695 1.00 95.75 90 ILE A C 1
ATOM 715 O O . ILE A 1 90 ? 0.464 3.533 0.636 1.00 95.75 90 ILE A O 1
ATOM 719 N N . ILE A 1 91 ? 2.646 3.369 1.193 1.00 94.19 91 ILE A N 1
ATOM 720 C CA . ILE A 1 91 ? 2.759 4.716 1.765 1.00 94.19 91 ILE A CA 1
ATOM 721 C C . ILE A 1 91 ? 3.671 5.580 0.894 1.00 94.19 91 ILE A C 1
ATOM 723 O O . ILE A 1 91 ? 4.842 5.256 0.674 1.00 94.19 91 ILE A O 1
ATOM 727 N N . TYR A 1 92 ? 3.123 6.691 0.413 1.00 95.44 92 TYR A N 1
ATOM 728 C CA . TYR A 1 92 ? 3.824 7.663 -0.416 1.00 95.44 92 TYR A CA 1
ATOM 729 C C . TYR A 1 92 ? 4.419 8.790 0.419 1.00 95.44 92 TYR A C 1
ATOM 731 O O . TYR A 1 92 ? 3.833 9.245 1.405 1.00 95.44 92 TYR A O 1
ATOM 739 N N . GLU A 1 93 ? 5.555 9.285 -0.054 1.00 95.56 93 GLU A N 1
ATOM 740 C CA . GLU A 1 93 ? 6.237 10.453 0.487 1.00 95.56 93 GLU A CA 1
ATOM 741 C C . GLU A 1 93 ? 5.455 11.742 0.202 1.00 95.56 93 GLU A C 1
ATOM 743 O O . GLU A 1 93 ? 4.719 11.858 -0.788 1.00 95.56 93 GLU A O 1
ATOM 748 N N . LYS A 1 94 ? 5.672 12.764 1.036 1.00 90.62 94 LYS A N 1
ATOM 749 C CA . LYS A 1 94 ? 5.231 14.128 0.723 1.00 90.62 94 LYS A CA 1
ATOM 750 C C . LYS A 1 94 ? 5.944 14.657 -0.521 1.00 90.62 94 LYS A C 1
ATOM 752 O O . LYS A 1 94 ? 7.153 14.528 -0.684 1.00 90.62 94 LYS A O 1
ATOM 757 N N . SER A 1 95 ? 5.196 15.339 -1.380 1.00 91.62 95 SER A N 1
ATOM 758 C CA . SER A 1 95 ? 5.744 16.083 -2.516 1.00 91.62 95 SER A CA 1
ATOM 759 C C . SER A 1 95 ? 4.909 17.328 -2.798 1.00 91.62 95 SER A C 1
ATOM 761 O O . SER A 1 95 ? 3.833 17.507 -2.233 1.00 91.62 95 SER A O 1
ATOM 763 N N . SER A 1 96 ? 5.354 18.182 -3.722 1.00 88.25 96 SER A N 1
ATOM 764 C CA . SER A 1 96 ? 4.579 19.362 -4.133 1.00 88.25 96 SER A CA 1
ATOM 765 C C . SER A 1 96 ? 3.189 19.022 -4.686 1.00 88.25 96 SER A C 1
ATOM 767 O O . SER A 1 96 ? 2.283 19.846 -4.597 1.00 88.25 96 SER A O 1
ATOM 769 N N . LYS A 1 97 ? 3.014 17.815 -5.244 1.00 87.69 97 LYS A N 1
ATOM 770 C CA . LYS A 1 97 ? 1.730 17.319 -5.763 1.00 87.69 97 LYS A CA 1
ATOM 771 C C . LYS A 1 97 ? 0.971 16.432 -4.782 1.00 87.69 97 LYS A C 1
ATOM 773 O O . LYS A 1 97 ? -0.213 16.247 -5.002 1.00 87.69 97 LYS A O 1
ATOM 778 N N . LEU A 1 98 ? 1.646 15.911 -3.754 1.00 83.75 98 LEU A N 1
ATOM 779 C CA . LEU A 1 98 ? 1.089 15.105 -2.665 1.00 83.75 98 LEU A CA 1
ATOM 780 C C . LEU A 1 98 ? 1.505 15.729 -1.319 1.00 83.75 98 LEU A C 1
ATOM 782 O O . LEU A 1 98 ? 2.364 15.177 -0.628 1.00 83.75 98 LEU A O 1
ATOM 786 N N . PRO A 1 99 ? 0.976 16.905 -0.935 1.00 83.00 99 PRO A N 1
ATOM 787 C CA . PRO A 1 99 ? 1.463 17.648 0.236 1.00 83.00 99 PRO A CA 1
ATOM 788 C C . PRO A 1 99 ? 1.260 16.909 1.571 1.00 83.00 99 PRO A C 1
ATOM 790 O O . PRO A 1 99 ? 1.934 17.207 2.556 1.00 83.00 99 PRO A O 1
ATOM 793 N N . PHE A 1 100 ? 0.368 15.918 1.593 1.00 82.00 100 PHE A N 1
ATOM 794 C CA . PHE A 1 100 ? 0.065 15.066 2.746 1.00 82.00 100 PHE A CA 1
ATOM 795 C C . PHE A 1 100 ? 0.592 13.630 2.581 1.00 82.00 100 PHE A C 1
ATOM 797 O O . PHE A 1 100 ? 0.255 12.749 3.374 1.00 82.00 100 PHE A O 1
ATOM 804 N N . GLY A 1 101 ? 1.412 13.391 1.553 1.00 88.38 101 GLY A N 1
ATOM 805 C CA . GLY A 1 101 ? 1.682 12.051 1.044 1.00 88.38 101 GLY A CA 1
ATOM 806 C C . GLY A 1 101 ? 0.419 11.428 0.457 1.00 88.38 101 GLY A C 1
ATOM 807 O O . GLY A 1 101 ? -0.525 12.128 0.087 1.00 88.38 101 GLY A O 1
ATOM 808 N N . HIS A 1 102 ? 0.409 10.105 0.376 1.00 90.31 102 HIS A N 1
ATOM 809 C CA . HIS A 1 102 ? -0.736 9.325 -0.085 1.00 90.31 102 HIS A CA 1
ATOM 810 C C . HIS A 1 102 ? -0.667 7.912 0.492 1.00 90.31 102 HIS A C 1
ATOM 812 O O . HIS A 1 102 ? 0.406 7.448 0.881 1.00 90.31 102 HIS A O 1
ATOM 818 N N . VAL A 1 103 ? -1.805 7.229 0.547 1.00 87.94 103 VAL A N 1
ATOM 819 C CA . VAL A 1 103 ? -1.865 5.810 0.894 1.00 87.94 103 VAL A CA 1
ATOM 820 C C . VAL A 1 103 ? -2.789 5.087 -0.069 1.00 87.94 103 VAL A C 1
ATOM 822 O O . VAL A 1 103 ? -3.845 5.596 -0.436 1.00 87.94 103 VAL A O 1
ATOM 825 N N . ALA A 1 104 ? -2.382 3.885 -0.460 1.00 89.31 104 ALA A N 1
ATOM 826 C CA . ALA A 1 104 ? -3.160 2.988 -1.299 1.00 89.31 104 ALA A CA 1
ATOM 827 C C . ALA A 1 104 ? -3.168 1.582 -0.689 1.00 89.31 104 ALA A C 1
ATOM 829 O O . ALA A 1 104 ? -2.203 1.182 -0.038 1.00 89.31 104 ALA A O 1
ATOM 830 N N . VAL A 1 105 ? -4.242 0.820 -0.899 1.00 86.62 105 VAL A N 1
ATOM 831 C CA . VAL A 1 105 ? -4.342 -0.570 -0.430 1.00 86.62 105 VAL A CA 1
ATOM 832 C C . VAL A 1 105 ? -4.147 -1.505 -1.609 1.00 86.62 105 VAL A C 1
ATOM 834 O O . VAL A 1 105 ? -4.862 -1.398 -2.603 1.00 86.62 105 VAL A O 1
ATOM 837 N N . ILE A 1 106 ? -3.209 -2.442 -1.501 1.00 89.19 106 ILE A N 1
ATOM 838 C CA . ILE A 1 106 ? -3.014 -3.480 -2.513 1.00 89.19 106 ILE A CA 1
ATOM 839 C C . ILE A 1 106 ? -4.173 -4.469 -2.440 1.00 89.19 106 ILE A C 1
ATOM 841 O O . ILE A 1 106 ? -4.424 -5.063 -1.395 1.00 89.19 106 ILE A O 1
ATOM 845 N N . VAL A 1 107 ? -4.866 -4.674 -3.554 1.00 85.06 107 VAL A N 1
ATOM 846 C CA . VAL A 1 107 ? -6.000 -5.607 -3.643 1.00 85.06 107 VAL A CA 1
ATOM 847 C C . VAL A 1 107 ? -5.670 -6.865 -4.440 1.00 85.06 107 VAL A C 1
ATOM 849 O O . VAL A 1 107 ? -6.289 -7.904 -4.221 1.00 85.06 107 VAL A O 1
ATOM 852 N N . ASP A 1 108 ? -4.660 -6.794 -5.309 1.00 87.81 108 ASP A N 1
ATOM 853 C CA . ASP A 1 108 ? -4.144 -7.936 -6.060 1.00 87.81 108 ASP A CA 1
ATOM 854 C C . ASP A 1 108 ? -2.648 -7.764 -6.354 1.00 87.81 108 ASP A C 1
ATOM 856 O O . ASP A 1 108 ? -2.187 -6.656 -6.646 1.00 87.81 108 ASP A O 1
ATOM 860 N N . VAL A 1 109 ? -1.892 -8.862 -6.314 1.00 93.50 109 VAL A N 1
ATOM 861 C CA . VAL A 1 109 ? -0.447 -8.885 -6.576 1.00 93.50 109 VAL A CA 1
ATOM 862 C C . VAL A 1 109 ? -0.153 -9.854 -7.715 1.00 93.50 109 VAL A C 1
ATOM 864 O O . VAL A 1 109 ? -0.262 -11.070 -7.561 1.00 93.50 109 VAL A O 1
ATOM 867 N N . ALA A 1 110 ? 0.297 -9.317 -8.847 1.00 94.94 110 ALA A N 1
ATOM 868 C CA . ALA A 1 110 ? 0.775 -10.094 -9.983 1.00 94.94 110 ALA A CA 1
ATOM 869 C C . ALA A 1 110 ? 2.307 -10.267 -9.940 1.00 94.94 110 ALA A C 1
ATOM 871 O O . ALA A 1 110 ? 2.982 -9.970 -8.946 1.00 94.94 110 ALA A O 1
ATOM 872 N N . SER A 1 111 ? 2.889 -10.811 -11.010 1.00 95.25 111 SER A N 1
ATOM 873 C CA . SER A 1 111 ? 4.346 -10.926 -11.150 1.00 95.25 111 SER A CA 1
ATOM 874 C C . SER A 1 111 ? 5.016 -9.577 -11.434 1.00 95.25 111 SER A C 1
ATOM 876 O O . SER A 1 111 ? 6.099 -9.330 -10.914 1.00 95.25 111 SER A O 1
ATOM 878 N N . SER A 1 112 ? 4.372 -8.706 -12.219 1.00 97.19 112 SER A N 1
ATOM 879 C CA . SER A 1 112 ? 4.945 -7.450 -12.730 1.00 97.19 112 SER A CA 1
ATOM 880 C C . SER A 1 112 ? 4.179 -6.184 -12.333 1.00 97.19 112 SER A C 1
ATOM 882 O O . SER A 1 112 ? 4.587 -5.077 -12.694 1.00 97.19 112 SER A O 1
ATOM 884 N N . TYR A 1 113 ? 3.078 -6.320 -11.594 1.00 98.00 113 TYR A N 1
ATOM 885 C CA . TYR A 1 113 ? 2.281 -5.200 -11.101 1.00 98.00 113 TYR A CA 1
ATOM 886 C C . TYR A 1 113 ? 1.530 -5.556 -9.818 1.00 98.00 113 TYR A C 1
ATOM 888 O O . TYR A 1 113 ? 1.388 -6.725 -9.452 1.00 98.00 113 TYR A O 1
ATOM 896 N N . VAL A 1 114 ? 1.023 -4.523 -9.157 1.00 97.31 114 VAL A N 1
ATOM 897 C CA . VAL A 1 114 ? 0.020 -4.611 -8.096 1.00 97.31 114 VAL A CA 1
ATOM 898 C C . VAL A 1 114 ? -1.195 -3.785 -8.499 1.00 97.31 114 VAL A C 1
ATOM 900 O O . VAL A 1 114 ? -1.055 -2.748 -9.148 1.00 97.31 114 VAL A O 1
ATOM 903 N N . ARG A 1 115 ? -2.392 -4.236 -8.134 1.00 93.50 115 ARG A N 1
ATOM 904 C CA . ARG A 1 115 ? -3.624 -3.447 -8.256 1.00 93.50 115 ARG A CA 1
ATOM 905 C C . ARG A 1 115 ? -3.931 -2.810 -6.925 1.00 93.50 115 ARG A C 1
ATOM 907 O O . ARG A 1 115 ? -3.787 -3.462 -5.889 1.00 93.50 115 ARG A O 1
ATOM 914 N N . VAL A 1 116 ? -4.385 -1.564 -6.958 1.00 89.69 116 VAL A N 1
ATOM 915 C CA . VAL A 1 116 ? -4.671 -0.808 -5.740 1.00 89.69 116 VAL A CA 1
ATOM 916 C C . VAL A 1 116 ? -6.093 -0.280 -5.694 1.00 89.69 116 VAL A C 1
ATOM 918 O O . VAL A 1 116 ? -6.657 0.094 -6.719 1.00 89.69 116 VAL A O 1
ATOM 921 N N . ALA A 1 117 ? -6.651 -0.219 -4.489 1.00 83.94 117 ALA A N 1
ATOM 922 C CA . ALA A 1 117 ? -7.808 0.597 -4.151 1.00 83.94 117 ALA A CA 1
ATOM 923 C C . ALA A 1 117 ? -7.327 1.841 -3.389 1.00 83.94 117 ALA A C 1
ATOM 925 O O . ALA A 1 117 ? -6.543 1.734 -2.442 1.00 83.94 117 ALA A O 1
ATOM 926 N N . GLU A 1 118 ? -7.780 3.025 -3.798 1.00 79.44 118 GLU A N 1
ATOM 927 C CA . GLU A 1 118 ? -7.329 4.295 -3.220 1.00 79.44 118 GLU A CA 1
ATOM 928 C C . GLU A 1 118 ? -8.324 5.429 -3.466 1.00 79.44 118 GLU A C 1
ATOM 930 O O . GLU A 1 118 ? -8.917 5.510 -4.531 1.00 79.44 118 GLU A O 1
ATOM 935 N N . GLN A 1 119 ? -8.487 6.339 -2.512 1.00 75.69 119 GLN A N 1
ATOM 936 C CA . GLN A 1 119 ? -9.305 7.547 -2.674 1.00 75.69 119 GLN A CA 1
ATOM 937 C C . GLN A 1 119 ? -8.408 8.787 -2.765 1.00 75.69 119 GLN A C 1
ATOM 939 O O . GLN A 1 119 ? -7.271 8.756 -2.303 1.00 75.69 119 GLN A O 1
ATOM 944 N N . ASN A 1 120 ? -8.915 9.889 -3.334 1.00 73.25 120 ASN A N 1
ATOM 945 C CA . ASN A 1 120 ? -8.208 11.183 -3.408 1.00 73.25 120 ASN A CA 1
ATOM 946 C C . ASN A 1 120 ? -6.891 11.170 -4.233 1.00 73.25 120 ASN A C 1
ATOM 948 O O . ASN A 1 120 ? -5.990 11.983 -4.006 1.00 73.25 120 ASN A O 1
ATOM 952 N N . TYR A 1 121 ? -6.783 10.262 -5.212 1.00 73.69 121 TYR A N 1
ATOM 953 C CA . TYR A 1 121 ? -5.671 10.217 -6.176 1.00 73.69 121 TYR A CA 1
ATOM 954 C C . TYR A 1 121 ? -6.143 10.566 -7.594 1.00 73.69 121 TYR A C 1
ATOM 956 O O . TYR A 1 121 ? -5.754 11.595 -8.149 1.00 73.69 121 TYR A O 1
ATOM 964 N N . TYR A 1 122 ? -7.047 9.751 -8.142 1.00 74.00 122 TYR A N 1
ATOM 965 C CA . TYR A 1 122 ? -7.832 10.053 -9.339 1.00 74.00 122 TYR A CA 1
ATOM 966 C C . TYR A 1 122 ? -9.315 10.150 -8.975 1.00 74.00 122 TYR A C 1
ATOM 968 O O . TYR A 1 122 ? -9.779 9.455 -8.074 1.00 74.00 122 TYR A O 1
ATOM 976 N N . TYR A 1 123 ? -10.043 11.018 -9.678 1.00 70.25 123 TYR A N 1
ATOM 977 C CA . TYR A 1 123 ? -11.474 11.270 -9.454 1.00 70.25 123 TYR A CA 1
ATOM 978 C C . TYR A 1 123 ? -12.374 10.513 -10.441 1.00 70.25 123 TYR A C 1
ATOM 980 O O . TYR A 1 123 ? -13.581 10.739 -10.481 1.00 70.25 123 TYR A O 1
ATOM 988 N N . ASP A 1 124 ? -11.789 9.628 -11.246 1.00 70.31 124 ASP A N 1
ATOM 989 C CA . ASP A 1 124 ? -12.519 8.840 -12.229 1.00 70.31 124 ASP A CA 1
ATOM 990 C C . ASP A 1 124 ? -13.235 7.661 -11.562 1.00 70.31 124 ASP A C 1
ATOM 992 O O . ASP A 1 124 ? -12.736 7.057 -10.608 1.00 70.31 124 ASP A O 1
ATOM 996 N N . TYR A 1 125 ? -14.400 7.295 -12.100 1.00 71.06 125 TYR A N 1
ATOM 997 C CA . TYR A 1 125 ? -15.092 6.076 -11.692 1.00 71.06 125 TYR A CA 1
ATOM 998 C C . TYR A 1 125 ? -14.228 4.848 -11.983 1.00 71.06 125 TYR A C 1
ATOM 1000 O O . TYR A 1 125 ? -13.667 4.694 -13.073 1.00 71.06 125 TYR A O 1
ATOM 1008 N N . TRP A 1 126 ? -14.151 3.935 -11.016 1.00 76.56 126 TRP A N 1
ATOM 1009 C CA . TRP A 1 126 ? -13.465 2.669 -11.232 1.00 76.56 126 TRP A CA 1
ATOM 1010 C C . TRP A 1 126 ? -14.375 1.754 -12.035 1.00 76.56 126 TRP A C 1
ATOM 1012 O O . TRP A 1 126 ? -15.500 1.459 -11.638 1.00 76.56 126 TRP A O 1
ATOM 1022 N N . HIS A 1 127 ? -13.864 1.272 -13.159 1.00 74.69 127 HIS A N 1
ATOM 1023 C CA . HIS A 1 127 ? -14.576 0.313 -14.001 1.00 74.69 127 HIS A CA 1
ATOM 1024 C C . HIS A 1 127 ? -14.473 -1.120 -13.452 1.00 74.69 127 HIS A C 1
ATOM 1026 O O . HIS A 1 127 ? -15.156 -2.017 -13.931 1.00 74.69 127 HIS A O 1
ATOM 1032 N N . ASN A 1 128 ? -13.615 -1.330 -12.449 1.00 79.44 128 ASN A N 1
ATOM 1033 C CA . ASN A 1 128 ? -13.335 -2.609 -11.811 1.00 79.44 128 ASN A CA 1
ATOM 1034 C C . ASN A 1 128 ? -13.307 -2.452 -10.283 1.00 79.44 128 ASN A C 1
ATOM 1036 O O . ASN A 1 128 ? -13.479 -1.371 -9.726 1.00 79.44 128 ASN A O 1
ATOM 1040 N N . ASN A 1 129 ? -13.006 -3.545 -9.589 1.00 77.12 129 ASN A N 1
ATOM 1041 C CA . ASN A 1 129 ? -12.765 -3.593 -8.146 1.00 77.12 129 ASN A CA 1
ATOM 1042 C C . ASN A 1 129 ? -11.355 -3.097 -7.735 1.00 77.12 129 ASN A C 1
ATOM 1044 O O . ASN A 1 129 ? -10.847 -3.495 -6.687 1.00 77.12 129 ASN A O 1
ATOM 1048 N N . TYR A 1 130 ? -10.712 -2.266 -8.560 1.00 84.62 130 TYR A N 1
ATOM 1049 C CA . TYR A 1 130 ? -9.444 -1.582 -8.293 1.00 84.62 130 TYR A CA 1
ATOM 1050 C C . TYR A 1 130 ? -9.407 -0.241 -9.043 1.00 84.62 130 TYR A C 1
ATOM 1052 O O . TYR A 1 130 ? -10.031 -0.101 -10.095 1.00 84.62 130 TYR A O 1
ATOM 1060 N N . ALA A 1 131 ? -8.664 0.728 -8.509 1.00 86.12 131 ALA A N 1
ATOM 1061 C CA . ALA A 1 131 ? -8.501 2.061 -9.083 1.00 86.12 131 ALA A CA 1
ATOM 1062 C C . ALA A 1 131 ? -7.517 2.057 -10.260 1.00 86.12 131 ALA A C 1
ATOM 1064 O O . ALA A 1 131 ? -7.815 2.577 -11.333 1.00 86.12 131 ALA A O 1
ATOM 1065 N N . ARG A 1 132 ? -6.333 1.462 -10.061 1.00 92.00 132 ARG A N 1
ATOM 1066 C CA . ARG A 1 132 ? -5.272 1.375 -11.075 1.00 92.00 132 ARG A CA 1
ATOM 1067 C C . ARG A 1 132 ? -4.267 0.265 -10.783 1.00 92.00 132 ARG A C 1
ATOM 1069 O O . ARG A 1 132 ? -4.270 -0.333 -9.705 1.00 92.00 132 ARG A O 1
ATOM 1076 N N . GLU A 1 133 ? -3.395 0.025 -11.754 1.00 95.69 133 GLU A N 1
ATOM 1077 C CA . GLU A 1 133 ? -2.224 -0.842 -11.636 1.00 95.69 133 GLU A CA 1
ATOM 1078 C C . GLU A 1 133 ? -0.961 -0.003 -11.417 1.00 95.69 133 GLU A C 1
ATOM 1080 O O . GLU A 1 133 ? -0.792 1.061 -12.014 1.00 95.69 133 GLU A O 1
ATOM 1085 N N . ILE A 1 134 ? -0.069 -0.497 -10.563 1.00 97.69 134 ILE A N 1
ATOM 1086 C CA . ILE A 1 134 ? 1.250 0.079 -10.306 1.00 97.69 134 ILE A CA 1
ATOM 1087 C C . ILE A 1 134 ? 2.289 -0.981 -10.634 1.00 97.69 134 ILE A C 1
ATOM 1089 O O . ILE A 1 134 ? 2.130 -2.150 -10.277 1.00 97.69 134 ILE A O 1
ATOM 1093 N N . ARG A 1 135 ? 3.366 -0.588 -11.312 1.00 98.44 135 ARG A N 1
ATOM 1094 C CA . ARG A 1 135 ? 4.408 -1.523 -11.725 1.00 98.44 135 ARG A CA 1
ATOM 1095 C C . ARG A 1 135 ? 5.132 -2.097 -10.504 1.00 98.44 135 ARG A C 1
ATOM 1097 O O . ARG A 1 135 ? 5.558 -1.361 -9.620 1.00 98.44 135 ARG A O 1
ATOM 1104 N N . LEU A 1 136 ? 5.323 -3.413 -10.499 1.00 98.62 136 LEU A N 1
ATOM 1105 C CA . LEU A 1 136 ? 6.132 -4.141 -9.526 1.00 98.62 136 LEU A CA 1
ATOM 1106 C C . LEU A 1 136 ? 7.382 -4.659 -10.239 1.00 98.62 136 LEU A C 1
ATOM 1108 O O . LEU A 1 136 ? 7.293 -5.462 -11.169 1.00 98.62 136 LEU A O 1
ATOM 1112 N N . LYS A 1 137 ? 8.555 -4.191 -9.824 1.00 98.31 137 LYS A N 1
ATOM 1113 C CA . LY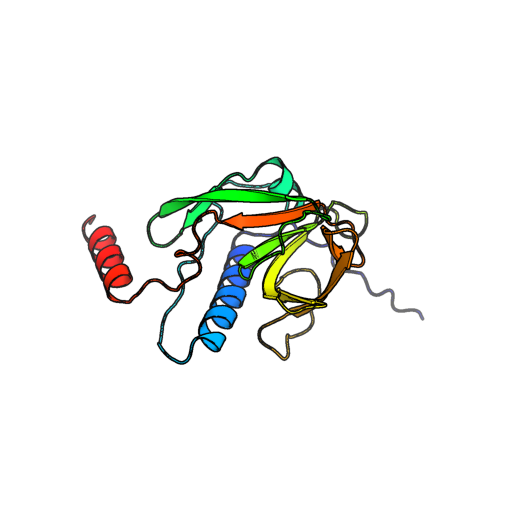S A 1 137 ? 9.845 -4.668 -10.333 1.00 98.31 137 LYS A CA 1
ATOM 1114 C C . LYS A 1 137 ? 10.462 -5.622 -9.320 1.00 98.31 137 LYS A C 1
ATOM 1116 O O . LYS A 1 137 ? 10.453 -5.337 -8.127 1.00 98.31 137 LYS A O 1
ATOM 1121 N N . TYR A 1 138 ? 11.049 -6.708 -9.807 1.00 98.12 138 TYR A N 1
ATOM 1122 C CA . TYR A 1 138 ? 11.924 -7.571 -9.024 1.00 98.12 138 TYR A CA 1
ATOM 1123 C C . TYR A 1 138 ? 13.315 -7.543 -9.654 1.00 98.12 138 TYR A C 1
ATOM 1125 O O . TYR A 1 138 ? 13.475 -7.923 -10.813 1.00 98.12 138 TYR A O 1
ATOM 1133 N N . THR A 1 139 ? 14.300 -7.016 -8.931 1.00 97.75 139 THR A N 1
ATOM 1134 C CA . THR A 1 139 ? 15.690 -6.899 -9.398 1.00 97.75 139 THR A CA 1
ATOM 1135 C C . THR A 1 139 ? 16.632 -6.985 -8.208 1.00 97.75 139 THR A C 1
ATOM 1137 O O . THR A 1 139 ? 16.326 -6.431 -7.155 1.00 97.75 139 THR A O 1
ATOM 1140 N N . ASN A 1 140 ? 17.779 -7.650 -8.369 1.00 97.25 140 ASN A N 1
ATOM 1141 C CA . ASN A 1 140 ? 18.775 -7.835 -7.302 1.00 97.25 140 ASN A CA 1
ATOM 1142 C C . ASN A 1 140 ? 18.156 -8.360 -5.991 1.00 97.25 140 ASN A C 1
ATOM 1144 O O . ASN A 1 140 ? 18.420 -7.821 -4.917 1.00 97.25 140 ASN A O 1
ATOM 1148 N N . ASP A 1 141 ? 17.270 -9.352 -6.113 1.00 97.88 141 ASP A N 1
ATOM 1149 C CA . ASP A 1 141 ? 16.523 -9.970 -5.011 1.00 97.88 141 ASP A CA 1
ATOM 1150 C C . ASP A 1 141 ? 15.697 -9.006 -4.149 1.00 97.88 141 ASP A C 1
ATOM 1152 O O . ASP A 1 141 ? 15.477 -9.216 -2.955 1.00 97.88 141 ASP A O 1
ATOM 1156 N N . ARG A 1 142 ? 15.226 -7.919 -4.767 1.00 98.44 142 ARG A N 1
ATOM 1157 C CA . ARG A 1 142 ? 14.455 -6.860 -4.117 1.00 98.44 142 ARG A CA 1
ATOM 1158 C C . ARG A 1 142 ? 13.227 -6.491 -4.933 1.00 98.44 142 ARG A C 1
ATOM 1160 O O . ARG A 1 142 ? 13.281 -6.405 -6.162 1.00 98.44 142 ARG A O 1
ATOM 1167 N N . TYR A 1 143 ? 12.128 -6.242 -4.231 1.00 98.62 143 TYR A N 1
ATOM 1168 C CA . TYR A 1 143 ? 10.864 -5.797 -4.802 1.00 98.62 143 TYR A CA 1
ATOM 1169 C C . TYR A 1 143 ? 10.730 -4.284 -4.717 1.00 98.62 143 TYR A C 1
ATOM 1171 O O . TYR A 1 143 ? 10.886 -3.696 -3.647 1.00 98.62 143 TYR A O 1
ATOM 1179 N N . TYR A 1 144 ? 10.382 -3.671 -5.845 1.00 98.62 144 TYR A N 1
ATOM 1180 C CA . TYR A 1 144 ? 10.144 -2.240 -5.956 1.00 98.62 144 TYR A CA 1
ATOM 1181 C C . TYR A 1 144 ? 8.751 -1.976 -6.508 1.00 98.62 144 TYR A C 1
ATOM 1183 O O . TYR A 1 144 ? 8.413 -2.454 -7.593 1.00 98.62 144 TYR A O 1
ATOM 1191 N N . ILE A 1 145 ? 7.970 -1.180 -5.787 1.00 98.44 145 ILE A N 1
ATOM 1192 C CA . ILE A 1 145 ? 6.751 -0.573 -6.313 1.00 98.44 145 ILE A CA 1
ATOM 1193 C C . ILE A 1 145 ? 7.181 0.716 -7.015 1.00 98.44 145 ILE A C 1
ATOM 1195 O O . ILE A 1 145 ? 7.740 1.619 -6.391 1.00 98.44 145 ILE A O 1
ATOM 1199 N N . ASP A 1 146 ? 6.989 0.747 -8.330 1.00 97.81 146 ASP A N 1
ATOM 1200 C CA . ASP A 1 146 ? 7.472 1.790 -9.231 1.00 97.81 146 ASP A CA 1
ATOM 1201 C C . ASP A 1 146 ? 6.296 2.624 -9.732 1.00 97.81 146 ASP A C 1
ATOM 1203 O O . ASP A 1 146 ? 5.477 2.159 -10.530 1.00 97.81 146 ASP A O 1
ATOM 1207 N N . ASP A 1 147 ? 6.219 3.857 -9.245 1.00 96.94 147 ASP A N 1
ATOM 1208 C CA . ASP A 1 147 ? 5.150 4.798 -9.551 1.00 96.94 147 ASP A CA 1
ATOM 1209 C C . ASP A 1 147 ? 5.709 6.209 -9.784 1.00 96.94 147 ASP A C 1
ATOM 1211 O O . ASP A 1 147 ? 6.897 6.478 -9.605 1.00 96.94 147 ASP A O 1
ATOM 1215 N N . ARG A 1 148 ? 4.839 7.140 -10.181 1.00 94.75 148 ARG A N 1
ATOM 1216 C CA . ARG A 1 148 ? 5.198 8.526 -10.502 1.00 94.75 148 ARG A CA 1
ATOM 1217 C C . ARG A 1 148 ? 5.790 9.311 -9.323 1.00 94.75 148 ARG A C 1
ATOM 1219 O O . ARG A 1 148 ? 6.533 10.265 -9.554 1.00 94.75 148 ARG A O 1
ATOM 1226 N N . PHE A 1 149 ? 5.403 8.983 -8.094 1.00 94.94 149 PHE A N 1
ATOM 1227 C CA . PHE A 1 149 ? 5.795 9.702 -6.880 1.00 94.94 149 PHE A CA 1
ATOM 1228 C C . PHE A 1 149 ? 6.625 8.814 -5.955 1.00 94.94 149 PHE A C 1
ATOM 1230 O O . PHE A 1 149 ? 6.542 7.591 -6.038 1.00 94.94 149 PHE A O 1
ATOM 1237 N N . GLY A 1 150 ? 7.404 9.441 -5.068 1.00 96.75 150 GLY A N 1
ATOM 1238 C CA . GLY A 1 150 ? 8.205 8.739 -4.066 1.00 96.75 150 GLY A CA 1
ATOM 1239 C C . GLY A 1 150 ? 7.339 7.855 -3.169 1.00 96.75 150 GLY A C 1
ATOM 1240 O O . GLY A 1 150 ? 6.283 8.280 -2.697 1.00 96.75 150 GLY A O 1
ATOM 1241 N N . ILE A 1 151 ? 7.790 6.621 -2.959 1.00 98.19 151 ILE A N 1
ATOM 1242 C CA . ILE A 1 151 ? 7.145 5.613 -2.117 1.00 98.19 151 ILE A CA 1
ATOM 1243 C C . ILE A 1 151 ? 8.164 5.185 -1.072 1.00 98.19 151 ILE A C 1
ATOM 1245 O O . ILE A 1 151 ? 9.214 4.644 -1.431 1.00 98.19 151 ILE A O 1
ATOM 1249 N N . 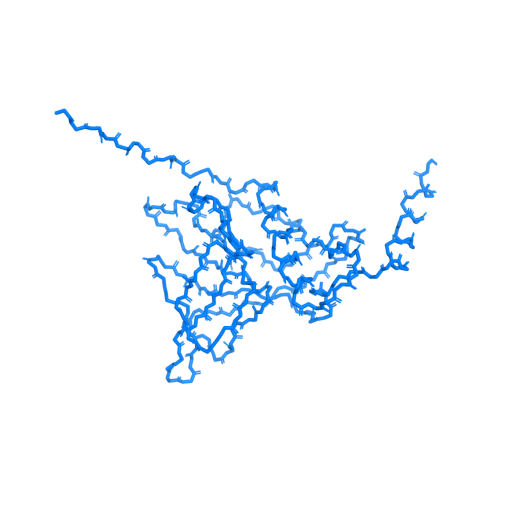TYR A 1 152 ? 7.819 5.347 0.206 1.00 98.25 152 TYR A N 1
ATOM 1250 C CA . TYR A 1 152 ? 8.649 4.837 1.293 1.00 98.25 152 TYR A CA 1
ATOM 1251 C C . TYR A 1 152 ? 8.711 3.310 1.280 1.00 98.25 152 TYR A C 1
ATOM 1253 O O . TYR A 1 152 ? 9.767 2.716 1.497 1.00 98.25 152 TYR A O 1
ATOM 1261 N N . GLY A 1 153 ? 7.573 2.672 1.011 1.00 98.25 153 GLY A N 1
ATOM 1262 C CA . GLY A 1 153 ? 7.427 1.227 0.975 1.00 98.25 153 GLY A CA 1
ATOM 1263 C C . GLY A 1 153 ? 5.989 0.814 1.248 1.00 98.25 153 GLY A C 1
ATOM 1264 O O . GLY A 1 153 ? 5.049 1.535 0.902 1.00 98.25 153 GLY A O 1
ATOM 1265 N N . TRP A 1 154 ? 5.818 -0.343 1.881 1.00 97.62 154 TRP A N 1
ATOM 1266 C CA . TRP A 1 154 ? 4.507 -0.831 2.285 1.00 97.62 154 TRP A CA 1
ATOM 1267 C C . TRP A 1 154 ? 4.476 -1.343 3.722 1.00 97.62 154 TRP A C 1
ATOM 1269 O O . TRP A 1 154 ? 5.501 -1.687 4.312 1.00 97.62 154 TRP A O 1
ATOM 1279 N N . MET A 1 155 ? 3.275 -1.388 4.288 1.00 93.62 155 MET A N 1
ATOM 1280 C CA . MET A 1 155 ? 2.999 -1.930 5.612 1.00 93.62 155 MET A CA 1
ATOM 1281 C C . MET A 1 155 ? 2.071 -3.129 5.532 1.00 93.62 155 MET A C 1
ATOM 1283 O O . MET A 1 155 ? 1.149 -3.152 4.718 1.00 93.62 155 MET A O 1
ATOM 1287 N N . GLU A 1 156 ? 2.277 -4.095 6.417 1.00 90.00 156 GLU A N 1
ATOM 1288 C CA . GLU A 1 156 ? 1.464 -5.304 6.514 1.00 90.00 156 GLU A CA 1
ATOM 1289 C C . GLU A 1 156 ? 0.996 -5.518 7.947 1.00 90.00 156 GLU A C 1
ATOM 1291 O O . GLU A 1 156 ? 1.772 -5.382 8.892 1.00 90.00 156 GLU A O 1
ATOM 1296 N N . VAL A 1 157 ? -0.266 -5.909 8.103 1.00 84.38 157 VAL A N 1
ATOM 1297 C CA . VAL A 1 157 ? -0.785 -6.417 9.374 1.00 84.38 157 VAL A CA 1
ATOM 1298 C C . VAL A 1 157 ? -0.106 -7.753 9.674 1.00 84.38 157 VAL A C 1
ATOM 1300 O O . VAL A 1 157 ? -0.164 -8.671 8.859 1.00 84.38 157 VAL A O 1
ATOM 1303 N N . GLN A 1 158 ? 0.531 -7.885 10.839 1.00 83.00 158 GLN A N 1
ATOM 1304 C CA . GLN A 1 158 ? 1.221 -9.114 11.254 1.00 83.00 158 GLN A CA 1
ATOM 1305 C C . GLN A 1 158 ? 0.260 -10.190 11.791 1.00 83.00 158 GLN A C 1
ATOM 1307 O O . GLN A 1 158 ? 0.452 -10.717 12.883 1.00 83.00 158 GLN A O 1
ATOM 1312 N N . ASP A 1 159 ? -0.790 -10.500 11.034 1.00 74.44 159 ASP A N 1
ATOM 1313 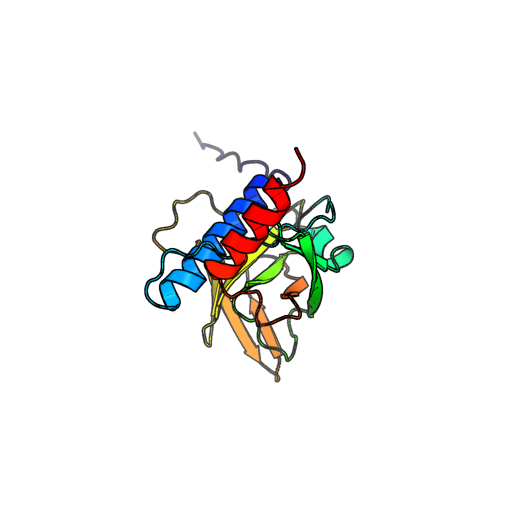C CA . ASP A 1 159 ? -1.708 -11.610 11.299 1.00 74.44 159 ASP A CA 1
ATOM 1314 C C . ASP A 1 159 ? -2.449 -11.963 9.995 1.00 74.44 159 ASP A C 1
ATOM 1316 O O . ASP A 1 159 ? -3.463 -11.353 9.643 1.00 74.44 159 ASP A O 1
ATOM 1320 N N . ASP A 1 160 ? -1.922 -12.946 9.255 1.00 64.25 160 ASP A N 1
ATOM 1321 C CA . ASP A 1 160 ? -2.439 -13.353 7.937 1.00 64.25 160 ASP A CA 1
ATOM 1322 C C . ASP A 1 160 ? -3.903 -13.866 8.005 1.00 64.25 160 ASP A C 1
ATOM 1324 O O . ASP A 1 160 ? -4.598 -13.906 6.988 1.00 64.25 160 ASP A O 1
ATOM 1328 N N . ASN A 1 161 ? -4.420 -14.219 9.192 1.00 59.88 161 ASN A N 1
ATOM 1329 C CA . ASN A 1 161 ? -5.799 -14.693 9.362 1.00 59.88 161 ASN A CA 1
ATOM 1330 C C . ASN A 1 161 ? -6.843 -13.565 9.427 1.00 59.88 161 ASN A C 1
ATOM 1332 O O . ASN A 1 161 ? -8.037 -13.851 9.389 1.00 59.88 161 ASN A O 1
ATOM 1336 N N . GLN A 1 162 ? -6.428 -12.298 9.508 1.00 56.00 162 GLN A N 1
ATOM 1337 C CA . GLN A 1 162 ? -7.331 -11.164 9.780 1.00 56.00 162 GLN A CA 1
ATOM 1338 C C . GLN A 1 162 ? -7.753 -10.399 8.531 1.00 56.00 162 GLN A C 1
ATOM 1340 O O . GLN A 1 162 ? -8.665 -9.579 8.591 1.00 56.00 162 GLN A O 1
ATOM 1345 N N . LEU A 1 163 ? -7.109 -10.677 7.396 1.00 52.66 163 LEU A N 1
ATOM 1346 C CA . LEU A 1 163 ? -7.562 -10.208 6.085 1.00 52.66 163 LEU A CA 1
ATOM 1347 C C . LEU A 1 163 ? -8.751 -11.031 5.567 1.00 52.66 163 LEU A C 1
ATOM 1349 O O . LEU A 1 163 ? -9.374 -10.661 4.573 1.00 52.66 163 LEU A O 1
ATOM 1353 N N . LYS A 1 164 ? -9.068 -12.146 6.238 1.00 50.94 164 LYS A N 1
ATOM 1354 C CA . LYS A 1 164 ? -10.267 -12.935 5.973 1.00 50.94 164 LYS A CA 1
ATOM 1355 C C . LYS A 1 164 ? -11.481 -12.248 6.595 1.00 50.94 164 LYS A C 1
ATOM 1357 O O . LYS A 1 164 ? -11.366 -11.668 7.680 1.00 50.94 164 LYS A O 1
ATOM 1362 N N . PRO A 1 165 ? -12.650 -12.315 5.945 1.00 50.44 165 PRO A N 1
ATOM 1363 C CA . PRO A 1 165 ? -13.866 -11.864 6.584 1.00 50.44 165 PRO A CA 1
ATOM 1364 C C . PRO A 1 165 ? -14.122 -12.585 7.913 1.00 50.44 165 PRO A C 1
ATOM 1366 O O . PRO A 1 165 ? -13.808 -13.766 8.032 1.00 50.44 165 PRO A O 1
ATOM 1369 N N . LEU A 1 166 ? -14.677 -11.882 8.909 1.00 54.38 166 LEU A N 1
ATOM 1370 C CA . LEU A 1 166 ? -15.217 -12.558 10.089 1.00 54.38 166 LEU A CA 1
ATOM 1371 C C . LEU A 1 166 ? -16.407 -13.387 9.636 1.00 54.38 166 LEU A C 1
ATOM 1373 O O . LEU A 1 166 ? -17.203 -12.906 8.832 1.00 54.38 166 LEU A O 1
ATOM 1377 N N . ASP A 1 167 ? -16.525 -14.598 10.166 1.00 59.50 167 ASP A N 1
ATOM 1378 C CA . ASP A 1 167 ? -17.697 -15.430 9.945 1.00 59.50 167 ASP A CA 1
ATOM 1379 C C . ASP A 1 167 ? -18.912 -14.943 10.756 1.00 59.50 167 ASP A C 1
ATOM 1381 O O . ASP A 1 167 ? -18.825 -14.079 11.637 1.00 59.50 167 ASP A O 1
ATOM 1385 N N . GLU A 1 168 ? -20.082 -15.487 10.418 1.00 56.28 168 GLU A N 1
ATOM 1386 C CA . GLU A 1 168 ? -21.383 -15.048 10.945 1.00 56.28 168 GLU A CA 1
ATOM 1387 C C . GLU A 1 168 ? -21.473 -15.362 12.436 1.00 56.28 168 GLU A C 1
ATOM 1389 O O . GLU A 1 168 ? -22.033 -14.588 13.209 1.00 56.28 168 GLU A O 1
ATOM 1394 N N . ALA A 1 169 ? -20.842 -16.461 12.852 1.00 59.44 169 ALA A N 1
ATOM 1395 C CA . ALA A 1 169 ? -20.745 -16.858 14.244 1.00 59.44 169 ALA A CA 1
ATOM 1396 C C . ALA A 1 169 ? -19.993 -15.808 15.076 1.00 59.44 169 ALA A C 1
ATOM 1398 O O . ALA A 1 169 ? -20.477 -15.411 16.137 1.00 59.44 169 ALA A O 1
ATOM 1399 N N . MET A 1 170 ? -18.852 -15.303 14.591 1.00 61.19 170 MET A N 1
ATOM 1400 C CA . MET A 1 170 ? -18.117 -14.237 15.275 1.00 61.19 170 MET A CA 1
ATOM 1401 C C . MET A 1 170 ? -18.849 -12.902 15.261 1.00 61.19 170 MET A C 1
ATOM 1403 O O . MET A 1 170 ? -18.835 -12.208 16.278 1.00 61.19 170 MET A O 1
ATOM 1407 N N . ILE A 1 171 ? -19.508 -12.545 14.157 1.00 61.75 171 ILE A N 1
ATOM 1408 C CA . ILE A 1 171 ? -20.297 -11.308 14.086 1.00 61.75 171 ILE A CA 1
ATOM 1409 C C . ILE A 1 171 ? -21.440 -11.342 15.109 1.00 61.75 171 ILE A C 1
ATOM 1411 O O . ILE A 1 171 ? -21.617 -10.372 15.845 1.00 61.75 171 ILE A O 1
ATOM 1415 N N . ASN A 1 172 ? -22.166 -12.457 15.216 1.00 60.47 172 ASN A N 1
ATOM 1416 C CA . ASN A 1 172 ? -23.266 -12.600 16.172 1.00 60.47 172 ASN A CA 1
ATOM 1417 C C . ASN A 1 172 ? -22.771 -12.541 17.625 1.00 60.47 172 ASN A C 1
ATOM 1419 O O . ASN A 1 172 ? -23.311 -11.783 18.425 1.00 60.47 172 ASN A O 1
ATOM 1423 N N . ILE A 1 173 ? -21.666 -13.225 17.946 1.00 62.72 173 ILE A N 1
ATOM 1424 C CA . ILE A 1 173 ? -21.066 -13.189 19.292 1.00 62.72 173 ILE A CA 1
ATOM 1425 C C . ILE A 1 173 ? -20.617 -11.772 19.685 1.00 62.72 173 ILE A C 1
ATOM 1427 O O . ILE A 1 173 ? -20.720 -11.384 20.850 1.00 62.72 173 ILE A O 1
ATOM 1431 N N . ILE A 1 174 ? -20.101 -10.991 18.736 1.00 61.03 174 ILE A N 1
ATOM 1432 C CA . ILE A 1 174 ? -19.707 -9.596 18.968 1.00 61.03 174 ILE A CA 1
ATOM 1433 C C . ILE A 1 174 ? -20.942 -8.709 19.178 1.00 61.03 174 ILE A C 1
ATOM 1435 O O . ILE A 1 174 ? -20.954 -7.891 20.100 1.00 61.03 174 ILE A O 1
ATOM 1439 N N . SER A 1 175 ? -21.979 -8.876 18.355 1.00 60.03 175 SER A N 1
ATOM 1440 C CA . SER A 1 175 ? -23.239 -8.131 18.469 1.00 60.03 175 SER A CA 1
ATOM 1441 C C . SER A 1 175 ? -23.922 -8.368 19.819 1.00 60.03 175 SER A C 1
ATOM 1443 O O . SER A 1 175 ? -24.316 -7.406 20.476 1.00 60.03 175 SER A O 1
ATOM 1445 N N . ASP A 1 176 ? -23.964 -9.618 20.284 1.00 59.91 176 ASP A N 1
ATOM 1446 C CA . ASP A 1 176 ? -24.570 -9.987 21.568 1.00 59.91 176 ASP A CA 1
ATOM 1447 C C . ASP A 1 176 ? -23.821 -9.374 22.763 1.00 59.91 176 ASP A C 1
ATOM 1449 O O . ASP A 1 176 ? -24.431 -8.930 23.736 1.00 59.91 176 ASP A O 1
ATOM 1453 N N . ARG A 1 177 ? -22.487 -9.280 22.682 1.00 57.75 177 ARG A N 1
ATOM 1454 C CA . ARG A 1 177 ? -21.656 -8.659 23.731 1.00 57.75 177 ARG A CA 1
ATOM 1455 C C . ARG A 1 177 ? -21.832 -7.146 23.819 1.00 57.75 177 ARG A C 1
ATOM 1457 O O . ARG A 1 177 ? -21.768 -6.603 24.917 1.00 57.75 177 ARG A O 1
ATOM 1464 N N . ASN A 1 178 ? -22.059 -6.478 22.691 1.00 53.81 178 ASN A N 1
ATOM 1465 C CA . ASN A 1 178 ? -22.258 -5.027 22.639 1.00 53.81 178 ASN A CA 1
ATOM 1466 C C . ASN A 1 178 ? -23.714 -4.609 22.931 1.00 53.81 178 ASN A C 1
ATOM 1468 O O . ASN A 1 178 ? -23.954 -3.452 23.262 1.00 53.81 178 ASN A O 1
ATOM 1472 N N . GLY A 1 179 ? -24.678 -5.534 22.828 1.00 49.34 179 GLY A N 1
ATOM 1473 C CA . GLY A 1 179 ? -26.082 -5.319 23.205 1.00 49.34 179 GLY A CA 1
ATOM 1474 C C . GLY A 1 179 ? -26.396 -5.561 24.688 1.00 49.34 179 GLY A C 1
ATOM 1475 O O . GLY A 1 179 ? -27.460 -5.167 25.152 1.00 49.34 179 GLY A O 1
ATOM 1476 N N . ALA A 1 180 ? -25.483 -6.182 25.443 1.00 44.41 180 ALA A N 1
ATOM 1477 C CA . ALA A 1 180 ? -25.673 -6.513 26.860 1.00 44.41 180 ALA A CA 1
ATOM 1478 C C . ALA A 1 180 ? -25.312 -5.375 27.841 1.00 44.41 180 ALA A C 1
ATOM 1480 O O . ALA A 1 180 ? -25.428 -5.546 29.053 1.00 44.41 180 ALA A O 1
ATOM 1481 N N . SER A 1 181 ? -24.884 -4.216 27.338 1.00 39.69 181 SER A N 1
ATOM 1482 C CA . SER A 1 181 ? -24.658 -3.000 28.126 1.00 39.69 181 SER A CA 1
ATOM 1483 C C . SER A 1 181 ? -25.720 -1.953 27.784 1.00 39.69 181 SER A C 1
ATOM 1485 O O . SER A 1 181 ? -25.445 -1.007 27.044 1.00 39.69 181 SER A O 1
ATOM 1487 N N . GLY A 1 182 ? -26.940 -2.185 28.277 1.00 36.88 182 GLY A N 1
ATOM 1488 C CA . GLY A 1 182 ? -28.022 -1.200 28.371 1.00 36.88 182 GLY A CA 1
ATOM 1489 C C . GLY A 1 182 ? -28.168 -0.694 29.797 1.00 36.88 182 GLY A C 1
ATOM 1490 O O . GLY A 1 182 ? -27.964 -1.515 30.720 1.00 36.88 182 GLY A O 1
#